Protein AF-A0A934G5Y4-F1 (afdb_monomer_lite)

Secondary structure (DSSP, 8-state):
----HHHHHHHHHHHHHHHHTTS---HHHHHHHHT--HHHHHHHHHHHT-

Sequence (50 aa):
MRLTTFSDYSLRVLIYLGVHGEEIATVGQIAEAYGISANHLMKVVHYLAQ

pLDDT: mean 94.83, std 5.71, range [64.38, 98.25]

Radius of gyration: 10.43 Å; chains: 1; bounding box: 23×21×30 Å

Structure (mmCIF, N/CA/C/O backbone):
data_AF-A0A934G5Y4-F1
#
_entry.id   AF-A0A934G5Y4-F1
#
loop_
_atom_site.group_PDB
_atom_site.id
_atom_site.type_symbol
_atom_site.label_atom_id
_atom_site.label_alt_id
_atom_site.label_comp_id
_atom_site.label_asym_id
_atom_site.label_entity_id
_atom_site.label_seq_id
_atom_site.pdbx_PDB_ins_code
_atom_site.Cartn_x
_atom_site.Cartn_y
_atom_site.C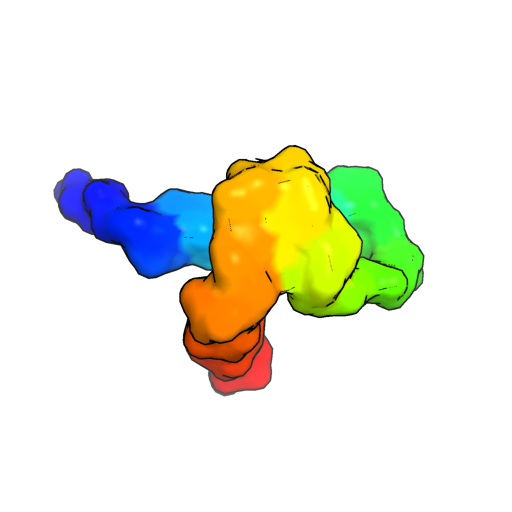artn_z
_atom_site.occupancy
_atom_site.B_iso_or_equiv
_atom_site.auth_seq_id
_atom_site.auth_comp_id
_atom_site.auth_asym_id
_atom_site.auth_atom_id
_atom_site.pdbx_PDB_model_num
ATOM 1 N N . MET A 1 1 ? -2.022 -14.964 17.387 1.00 64.38 1 MET A N 1
ATOM 2 C CA . MET A 1 1 ? -1.700 -13.749 16.600 1.00 64.38 1 MET A CA 1
ATOM 3 C C . MET A 1 1 ? -3.001 -13.041 16.245 1.00 64.38 1 MET A C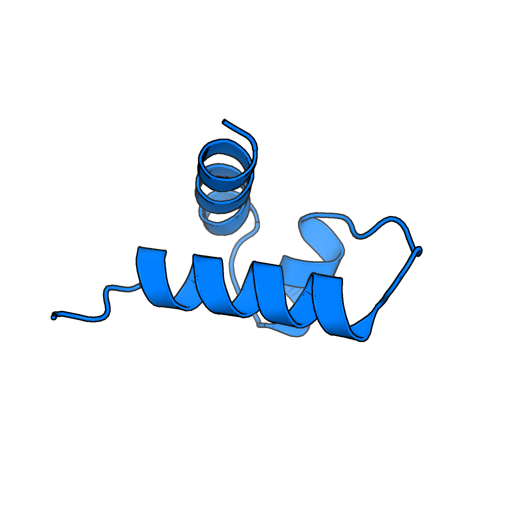 1
ATOM 5 O O . MET A 1 1 ? -3.950 -13.734 15.907 1.00 64.38 1 MET A O 1
ATOM 9 N N . ARG A 1 2 ? -3.079 -11.706 16.353 1.00 80.69 2 ARG A N 1
ATOM 10 C CA . ARG A 1 2 ? -4.277 -10.929 15.981 1.00 80.69 2 ARG A CA 1
ATOM 11 C C . ARG A 1 2 ? -4.024 -10.234 14.647 1.00 80.69 2 ARG A C 1
ATOM 13 O O . ARG A 1 2 ? -3.132 -9.396 14.566 1.00 80.69 2 ARG A O 1
ATOM 20 N N . LEU A 1 3 ? -4.804 -10.575 13.626 1.00 88.88 3 LEU A N 1
ATOM 21 C CA . LEU A 1 3 ? -4.817 -9.838 12.365 1.00 88.88 3 LEU A CA 1
ATOM 22 C C . LEU A 1 3 ? -5.468 -8.477 12.613 1.00 88.88 3 LEU A C 1
ATOM 24 O O . LEU A 1 3 ? -6.641 -8.385 12.971 1.00 88.88 3 LEU A O 1
ATOM 28 N N . THR A 1 4 ? -4.666 -7.425 12.500 1.00 96.12 4 THR A N 1
ATOM 29 C CA . THR A 1 4 ? -5.150 -6.043 12.530 1.00 96.12 4 THR A CA 1
ATOM 30 C C . THR A 1 4 ? -5.408 -5.568 11.106 1.00 96.12 4 THR A C 1
ATOM 32 O O . THR A 1 4 ? -4.876 -6.145 10.161 1.00 96.12 4 THR A O 1
ATOM 35 N N . THR A 1 5 ? -6.160 -4.480 10.942 1.00 95.75 5 THR A N 1
ATOM 36 C CA . THR A 1 5 ? -6.325 -3.821 9.636 1.00 95.75 5 THR A CA 1
ATOM 37 C C . THR A 1 5 ? -4.980 -3.462 9.004 1.00 95.75 5 THR A C 1
ATOM 39 O O . THR A 1 5 ? -4.808 -3.604 7.803 1.00 95.75 5 THR A O 1
ATOM 42 N N . PHE A 1 6 ? -3.997 -3.060 9.816 1.00 96.31 6 PHE A N 1
ATOM 43 C CA . PHE A 1 6 ? -2.646 -2.787 9.335 1.00 96.31 6 PHE A CA 1
ATOM 44 C C . PHE A 1 6 ? -1.994 -4.047 8.753 1.00 96.31 6 PHE A C 1
ATOM 46 O O . PHE A 1 6 ? -1.507 -4.019 7.631 1.00 96.31 6 PHE A O 1
ATOM 53 N N . SER A 1 7 ? -2.055 -5.169 9.477 1.00 96.44 7 SER A N 1
ATOM 54 C CA . SER A 1 7 ? -1.520 -6.454 9.010 1.00 96.44 7 SER A CA 1
ATOM 55 C C . SER A 1 7 ? -2.222 -6.957 7.744 1.00 96.44 7 SER A C 1
ATOM 57 O O . SER A 1 7 ? -1.553 -7.432 6.833 1.00 96.44 7 SER A O 1
ATOM 59 N N . ASP A 1 8 ? -3.551 -6.836 7.673 1.00 96.75 8 ASP A N 1
ATOM 60 C CA . ASP A 1 8 ? -4.337 -7.180 6.479 1.00 96.75 8 ASP A CA 1
ATOM 61 C C . ASP A 1 8 ? -3.907 -6.336 5.269 1.00 96.75 8 ASP A C 1
ATOM 63 O O . ASP A 1 8 ? -3.630 -6.877 4.201 1.00 96.75 8 ASP A O 1
ATOM 67 N N . TYR A 1 9 ? -3.750 -5.022 5.440 1.00 97.81 9 TYR A N 1
ATOM 68 C CA . TYR A 1 9 ? -3.322 -4.141 4.352 1.00 97.81 9 TYR A CA 1
ATOM 69 C C . TYR A 1 9 ? -1.883 -4.412 3.913 1.00 97.81 9 TYR A C 1
AT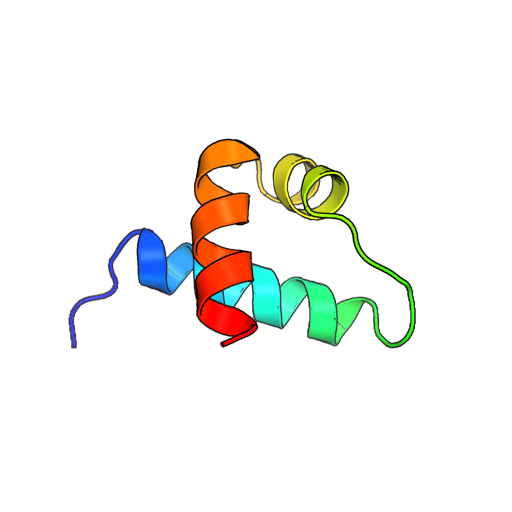OM 71 O O . TYR A 1 9 ? -1.620 -4.425 2.711 1.00 97.81 9 TYR A O 1
ATOM 79 N N . SER A 1 10 ? -0.969 -4.696 4.845 1.00 97.44 10 SER A N 1
ATOM 80 C CA . SER A 1 10 ? 0.398 -5.107 4.509 1.00 97.44 10 SER A CA 1
ATOM 81 C C . SER A 1 10 ? 0.408 -6.357 3.634 1.00 97.44 10 SER A C 1
ATOM 83 O O . SER A 1 10 ? 1.093 -6.390 2.614 1.00 97.44 10 SER A O 1
ATOM 85 N N . LEU A 1 11 ? -0.387 -7.369 3.993 1.00 97.38 11 LEU A N 1
ATOM 86 C CA . LEU A 1 11 ? -0.483 -8.599 3.209 1.00 97.38 11 LEU A CA 1
ATOM 87 C C . LEU A 1 11 ? -1.057 -8.335 1.814 1.00 97.38 11 LEU A C 1
ATOM 89 O O . LEU A 1 11 ? -0.502 -8.823 0.835 1.00 97.38 11 LEU A O 1
ATOM 93 N N . ARG A 1 12 ? -2.114 -7.525 1.697 1.00 97.44 12 ARG A N 1
ATOM 94 C CA . ARG A 1 12 ? -2.704 -7.169 0.394 1.00 97.44 12 ARG A CA 1
ATOM 95 C C . ARG A 1 12 ? -1.728 -6.426 -0.516 1.00 97.44 12 ARG A C 1
ATOM 97 O O . ARG A 1 12 ? -1.699 -6.712 -1.712 1.00 97.44 12 ARG A O 1
ATOM 104 N N . VAL A 1 13 ? -0.919 -5.515 0.035 1.00 97.31 13 VAL A N 1
ATOM 105 C CA . VAL A 1 13 ? 0.153 -4.829 -0.709 1.00 97.31 13 VAL A CA 1
ATOM 106 C C . VAL A 1 13 ? 1.162 -5.845 -1.241 1.00 97.31 13 VAL A C 1
ATOM 108 O O . VAL A 1 13 ? 1.428 -5.862 -2.438 1.00 97.31 13 VAL A O 1
ATOM 111 N N . LEU A 1 14 ? 1.679 -6.727 -0.382 1.00 96.62 14 LEU A N 1
ATOM 112 C CA . LEU A 1 14 ? 2.672 -7.728 -0.784 1.00 96.62 14 LEU A CA 1
ATOM 113 C C . LEU A 1 14 ? 2.116 -8.716 -1.821 1.00 96.62 14 LEU A C 1
ATOM 115 O O . LEU A 1 14 ? 2.811 -9.051 -2.776 1.00 96.62 14 LEU A O 1
ATOM 119 N N . ILE A 1 15 ? 0.856 -9.139 -1.675 1.00 97.06 15 ILE A N 1
ATOM 120 C CA . ILE A 1 15 ? 0.171 -9.995 -2.654 1.00 97.06 15 ILE A CA 1
ATOM 121 C C . ILE A 1 15 ? 0.029 -9.272 -3.994 1.00 97.06 15 ILE A C 1
ATOM 123 O O . ILE A 1 15 ? 0.329 -9.858 -5.029 1.00 97.06 15 ILE A O 1
ATOM 127 N N . TYR A 1 16 ? -0.399 -8.004 -3.987 1.00 97.25 16 TYR A N 1
ATOM 128 C CA . TYR A 1 16 ? -0.536 -7.226 -5.219 1.00 97.25 16 TYR A CA 1
ATOM 129 C C . TYR A 1 16 ? 0.795 -7.144 -5.965 1.00 97.25 16 TYR A C 1
ATOM 131 O O . TYR A 1 16 ? 0.846 -7.474 -7.146 1.00 97.25 16 TYR A O 1
ATOM 139 N N . LEU A 1 17 ? 1.872 -6.783 -5.265 1.00 95.69 17 LEU A N 1
ATOM 140 C CA . LEU A 1 17 ? 3.212 -6.708 -5.848 1.00 95.69 17 LEU A CA 1
ATOM 141 C C . LEU A 1 17 ? 3.683 -8.070 -6.375 1.00 95.69 17 LEU A C 1
ATOM 143 O O . LEU A 1 17 ? 4.193 -8.153 -7.486 1.00 95.69 17 LEU A O 1
ATOM 147 N N . GLY A 1 18 ? 3.449 -9.151 -5.626 1.00 95.69 18 GLY A N 1
ATOM 148 C CA . GLY A 1 18 ? 3.831 -10.501 -6.047 1.00 95.69 18 GLY A CA 1
ATOM 149 C C . GLY A 1 18 ? 3.112 -10.990 -7.310 1.00 95.69 18 GLY A C 1
ATOM 150 O O . GLY A 1 18 ? 3.690 -11.754 -8.077 1.00 95.69 18 GLY A O 1
ATOM 151 N N . VAL A 1 19 ? 1.875 -10.544 -7.549 1.00 95.44 19 VAL A N 1
ATOM 152 C CA . VAL A 1 19 ? 1.099 -10.903 -8.749 1.00 95.44 19 VAL A CA 1
ATOM 153 C C . VAL A 1 19 ? 1.475 -10.043 -9.962 1.00 95.44 19 VAL A C 1
ATOM 155 O O . VAL A 1 19 ? 1.441 -10.549 -11.080 1.00 95.44 19 VAL A O 1
ATOM 158 N N . HIS A 1 20 ? 1.846 -8.774 -9.758 1.00 90.94 20 HIS A N 1
ATOM 159 C CA . HIS A 1 20 ? 2.163 -7.830 -10.845 1.00 90.94 20 HIS A CA 1
ATOM 160 C C . HIS A 1 20 ? 3.652 -7.828 -11.250 1.00 90.94 20 HIS A C 1
ATOM 162 O O . HIS A 1 20 ? 4.037 -7.149 -12.199 1.00 90.94 20 HIS A O 1
ATOM 168 N N . GLY A 1 21 ? 4.490 -8.631 -10.586 1.00 84.31 21 GLY A N 1
ATOM 169 C CA . GLY A 1 21 ? 5.858 -8.915 -11.024 1.00 84.31 21 GLY A CA 1
ATOM 170 C C . GLY A 1 21 ? 6.768 -7.684 -11.030 1.00 84.31 21 GLY A C 1
ATOM 171 O O . GLY A 1 21 ? 6.938 -7.030 -10.005 1.00 84.31 21 GLY A O 1
ATOM 172 N N . GLU A 1 22 ? 7.392 -7.406 -12.178 1.00 87.31 22 GLU A N 1
ATOM 173 C CA . GLU A 1 22 ? 8.371 -6.317 -12.347 1.00 87.31 22 GLU A CA 1
ATOM 174 C C . GLU A 1 22 ? 7.735 -4.960 -12.700 1.00 87.31 22 GLU A C 1
ATOM 176 O O . GLU A 1 22 ? 8.443 -3.963 -12.859 1.00 87.31 22 GLU A O 1
ATOM 181 N N . GLU A 1 23 ? 6.409 -4.888 -12.825 1.00 90.06 23 GLU A N 1
ATOM 182 C CA . GLU A 1 23 ? 5.728 -3.623 -13.088 1.00 90.06 23 GLU A CA 1
ATOM 183 C C . GLU A 1 23 ? 5.800 -2.686 -11.873 1.00 90.06 23 GLU A C 1
ATOM 185 O O . GLU A 1 23 ? 5.597 -3.080 -10.722 1.00 90.06 23 GLU A O 1
ATOM 190 N N . ILE A 1 24 ? 6.052 -1.398 -12.128 1.00 91.00 24 ILE A N 1
ATOM 191 C CA . ILE A 1 24 ? 6.029 -0.382 -11.073 1.00 91.00 24 ILE A CA 1
ATOM 192 C C . ILE A 1 24 ? 4.575 -0.139 -10.660 1.00 91.00 24 ILE A C 1
ATOM 194 O O . ILE A 1 24 ? 3.820 0.546 -11.350 1.00 91.00 24 ILE A O 1
ATOM 198 N N . ALA A 1 25 ? 4.205 -0.669 -9.496 1.00 94.44 25 ALA A N 1
ATOM 199 C CA . ALA A 1 25 ? 2.925 -0.406 -8.859 1.00 94.44 25 ALA A CA 1
ATOM 200 C C . ALA A 1 25 ? 2.968 0.877 -8.016 1.00 94.44 25 ALA A C 1
ATOM 202 O O . ALA A 1 25 ? 3.877 1.109 -7.216 1.00 94.44 25 ALA A O 1
ATOM 203 N N . THR A 1 26 ? 1.930 1.693 -8.142 1.00 96.12 26 THR A N 1
ATOM 204 C CA . THR A 1 26 ? 1.724 2.899 -7.338 1.00 96.12 26 THR A CA 1
ATOM 205 C C . THR A 1 26 ? 0.744 2.633 -6.198 1.00 96.12 26 THR A C 1
ATOM 207 O O . THR A 1 26 ? -0.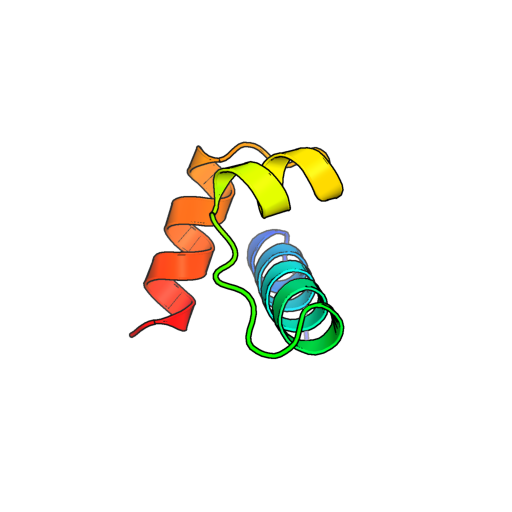156 1.798 -6.294 1.00 96.12 26 THR A O 1
ATOM 210 N N . VAL A 1 27 ? 0.851 3.417 -5.120 1.00 97.06 27 VAL A N 1
ATOM 211 C CA . VAL A 1 27 ? -0.111 3.370 -4.003 1.00 97.06 27 VAL A CA 1
ATOM 212 C C . VAL A 1 27 ? -1.548 3.598 -4.485 1.00 97.06 27 VAL A C 1
ATOM 214 O O . VAL A 1 27 ? -2.467 2.988 -3.948 1.00 97.06 27 VAL A O 1
ATOM 217 N N . GLY A 1 28 ? -1.743 4.441 -5.505 1.00 97.69 28 GLY A N 1
ATOM 218 C CA . GLY A 1 28 ? -3.054 4.709 -6.099 1.00 97.69 28 GLY A CA 1
ATOM 219 C C . GLY A 1 28 ? -3.669 3.479 -6.768 1.00 97.69 28 GLY A C 1
ATOM 220 O O . GLY A 1 28 ? -4.827 3.170 -6.505 1.00 97.69 28 GLY A O 1
ATOM 221 N N . GLN A 1 29 ? -2.884 2.729 -7.545 1.00 97.38 29 GLN A N 1
ATOM 222 C CA . GLN A 1 29 ? -3.355 1.493 -8.184 1.00 97.38 29 GLN A CA 1
ATOM 223 C C . GLN A 1 29 ? -3.776 0.446 -7.147 1.00 97.38 29 GLN A C 1
ATOM 225 O O . GLN A 1 29 ? -4.831 -0.171 -7.272 1.00 97.38 29 GLN A O 1
ATOM 230 N N . ILE A 1 30 ? -2.991 0.286 -6.079 1.00 97.25 30 ILE A N 1
ATOM 231 C CA . ILE A 1 30 ? -3.301 -0.672 -5.008 1.00 97.25 30 ILE A CA 1
ATOM 232 C C . ILE A 1 30 ? -4.532 -0.215 -4.204 1.00 97.25 30 ILE A C 1
ATOM 234 O O . ILE A 1 30 ? -5.367 -1.034 -3.815 1.00 97.25 30 ILE A O 1
ATOM 238 N N . ALA A 1 31 ? -4.660 1.095 -3.965 1.00 98.25 31 ALA A N 1
ATOM 239 C CA . ALA A 1 31 ? -5.810 1.704 -3.299 1.00 98.25 31 ALA A CA 1
ATOM 240 C C . ALA A 1 31 ? -7.111 1.422 -4.052 1.00 98.25 31 ALA A C 1
ATOM 242 O O . ALA A 1 31 ? -8.087 0.973 -3.449 1.00 98.25 31 ALA A O 1
ATOM 243 N N . GLU A 1 32 ? -7.104 1.641 -5.365 1.00 98.00 32 GLU A N 1
ATOM 244 C CA . GLU A 1 32 ? -8.245 1.389 -6.238 1.00 98.00 32 GLU A CA 1
ATOM 245 C C . GLU A 1 32 ? -8.579 -0.105 -6.311 1.00 98.00 32 GLU A C 1
ATOM 247 O O . GLU A 1 32 ? -9.729 -0.481 -6.083 1.00 98.00 32 GLU A O 1
ATOM 252 N N . ALA A 1 33 ? -7.574 -0.964 -6.513 1.00 97.19 33 ALA A N 1
ATOM 253 C CA . ALA A 1 33 ? -7.760 -2.409 -6.642 1.00 97.19 33 ALA A CA 1
ATOM 254 C C . ALA A 1 33 ? -8.440 -3.057 -5.422 1.00 97.19 33 ALA A C 1
ATOM 256 O O . ALA A 1 33 ? -9.187 -4.024 -5.571 1.00 97.19 33 ALA A O 1
ATOM 257 N N . TYR A 1 34 ? -8.200 -2.530 -4.217 1.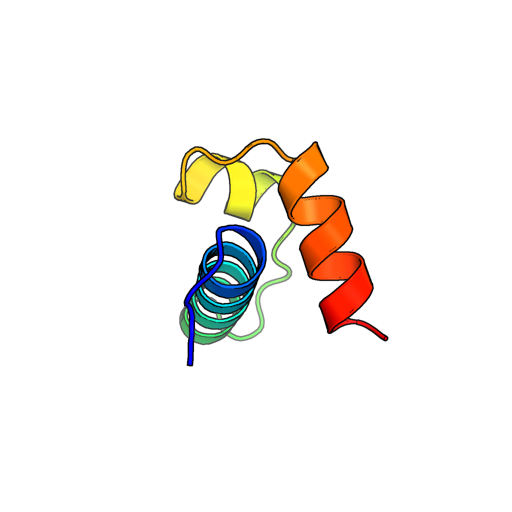00 97.44 34 TYR A N 1
ATOM 258 C CA . TYR A 1 34 ? -8.756 -3.079 -2.975 1.00 97.44 34 TYR A CA 1
ATOM 259 C C . TYR A 1 34 ? -9.796 -2.188 -2.284 1.00 97.44 34 TYR A C 1
ATOM 261 O O . TYR A 1 34 ? -10.278 -2.561 -1.212 1.00 97.44 34 TYR A O 1
ATOM 269 N N . GLY A 1 35 ? -10.139 -1.026 -2.849 1.00 97.69 35 GLY A N 1
ATOM 270 C CA . GLY A 1 35 ? -11.065 -0.072 -2.229 1.00 97.69 35 GLY A CA 1
ATOM 271 C C . GLY A 1 35 ? -10.566 0.495 -0.891 1.00 97.69 35 GLY A C 1
ATOM 272 O O . GLY A 1 35 ? -11.359 0.733 0.022 1.00 97.69 35 GLY A O 1
ATOM 273 N N . ILE A 1 36 ? -9.251 0.681 -0.745 1.00 97.44 36 ILE A N 1
ATOM 274 C CA . ILE A 1 36 ? -8.605 1.187 0.477 1.00 97.44 36 ILE A CA 1
ATOM 275 C C . ILE A 1 36 ? -8.156 2.626 0.231 1.00 97.44 36 ILE A C 1
ATOM 277 O O . ILE A 1 36 ? -7.631 2.942 -0.829 1.00 97.44 36 ILE A O 1
ATOM 281 N N . SER A 1 37 ? -8.298 3.522 1.211 1.00 97.50 37 SER A N 1
ATOM 282 C CA . SER A 1 37 ? -7.799 4.888 1.028 1.00 97.50 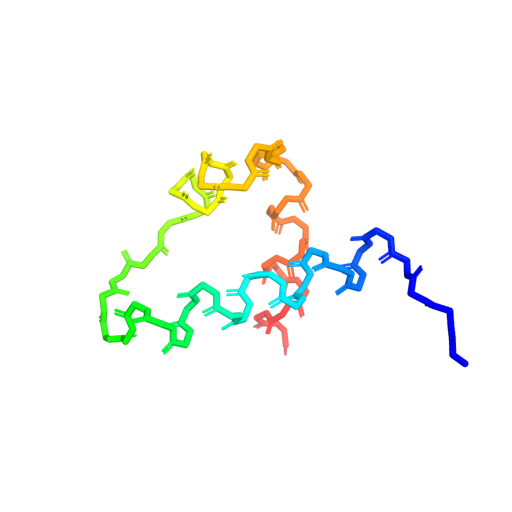37 SER A CA 1
ATOM 283 C C . SER A 1 37 ? -6.272 4.923 0.874 1.00 97.50 37 SER A C 1
ATOM 285 O O . SER A 1 37 ? -5.530 4.288 1.632 1.00 97.50 37 SER A O 1
ATOM 287 N N . ALA A 1 38 ? -5.790 5.743 -0.063 1.00 97.25 38 ALA A N 1
ATOM 288 C CA . ALA A 1 38 ? -4.359 5.927 -0.304 1.00 97.25 38 ALA A CA 1
ATOM 289 C C . ALA A 1 38 ? -3.599 6.371 0.961 1.00 97.25 38 ALA A C 1
ATOM 291 O O . ALA A 1 38 ? -2.470 5.951 1.178 1.00 97.25 38 ALA A O 1
ATOM 292 N N . ASN A 1 39 ? -4.232 7.149 1.848 1.00 97.38 39 ASN A N 1
ATOM 293 C CA . ASN A 1 39 ? -3.632 7.568 3.120 1.00 97.38 39 ASN A CA 1
ATOM 294 C C . ASN A 1 39 ? -3.323 6.394 4.061 1.00 97.38 39 ASN A C 1
ATOM 296 O O . ASN A 1 39 ? -2.303 6.418 4.752 1.00 97.38 39 ASN A O 1
ATOM 300 N N . HIS A 1 40 ? -4.183 5.372 4.114 1.00 96.88 40 HIS A N 1
ATOM 301 C CA . HIS A 1 40 ? -3.901 4.178 4.913 1.00 96.88 40 HIS A CA 1
ATOM 302 C C . HIS A 1 40 ? -2.787 3.344 4.280 1.00 96.88 40 HIS A C 1
ATOM 304 O O . HIS A 1 40 ? -1.890 2.892 4.993 1.00 96.88 40 HIS A O 1
ATOM 310 N N . LEU A 1 41 ? -2.800 3.201 2.952 1.00 97.75 41 LEU A N 1
ATOM 311 C CA . LEU A 1 41 ? -1.763 2.456 2.241 1.00 97.75 41 LEU A CA 1
ATOM 312 C C . LEU A 1 41 ? -0.402 3.150 2.259 1.00 97.75 41 LEU A C 1
ATOM 314 O O . LEU A 1 41 ? 0.598 2.459 2.393 1.00 97.75 41 LEU A O 1
ATOM 318 N N . MET A 1 42 ? -0.333 4.484 2.223 1.00 97.75 42 MET A N 1
ATOM 319 C CA . MET A 1 42 ? 0.936 5.213 2.353 1.00 97.75 42 MET A CA 1
ATOM 320 C C . MET A 1 42 ? 1.666 4.849 3.649 1.00 97.75 42 MET A C 1
ATOM 322 O O . MET A 1 42 ? 2.862 4.586 3.617 1.00 97.75 42 MET A O 1
ATOM 326 N N . LYS A 1 43 ? 0.952 4.765 4.781 1.00 97.69 43 LYS A N 1
ATOM 327 C CA . LYS A 1 43 ? 1.545 4.358 6.070 1.00 97.69 43 LYS A CA 1
ATOM 328 C C . LYS A 1 43 ? 2.064 2.921 6.035 1.00 97.69 43 LYS A C 1
ATOM 330 O O . LYS A 1 43 ? 3.130 2.642 6.571 1.00 97.69 43 LYS A O 1
ATOM 335 N N . VAL A 1 44 ? 1.301 2.025 5.413 1.00 97.88 44 VAL A N 1
ATOM 336 C CA . VAL A 1 44 ? 1.660 0.609 5.262 1.00 97.88 44 VAL A CA 1
ATOM 337 C C . VAL A 1 44 ? 2.895 0.454 4.377 1.00 97.88 44 VAL A C 1
ATOM 339 O O . VAL A 1 44 ? 3.853 -0.190 4.786 1.00 97.88 44 VAL A O 1
ATOM 342 N N . VAL A 1 45 ? 2.904 1.077 3.198 1.00 97.12 45 VAL A N 1
ATOM 343 C CA . VAL A 1 45 ? 4.023 1.008 2.249 1.00 97.12 45 VAL A CA 1
ATOM 344 C C . VAL A 1 45 ? 5.283 1.623 2.846 1.00 97.12 45 VAL A C 1
ATOM 346 O O . VAL A 1 45 ? 6.345 1.022 2.735 1.00 97.12 45 VAL A O 1
ATOM 349 N N . HIS A 1 46 ? 5.176 2.760 3.544 1.00 97.25 46 HIS A N 1
ATOM 350 C CA . HIS A 1 46 ? 6.332 3.330 4.235 1.00 97.25 46 HIS A CA 1
ATOM 351 C C . HIS A 1 46 ? 6.917 2.378 5.272 1.00 97.25 46 HIS A C 1
ATOM 353 O O . HIS A 1 46 ? 8.132 2.250 5.329 1.00 97.25 46 HIS A O 1
ATOM 359 N N . TYR A 1 47 ? 6.072 1.705 6.058 1.00 97.19 47 TYR A N 1
ATOM 360 C CA . TYR A 1 47 ? 6.529 0.715 7.030 1.00 97.19 47 TYR A CA 1
ATOM 361 C C . TYR A 1 47 ? 7.185 -0.504 6.369 1.00 97.19 47 TYR A C 1
ATOM 363 O O . TYR A 1 47 ? 8.183 -0.993 6.875 1.00 97.19 47 TYR A O 1
ATOM 371 N N . LEU A 1 48 ? 6.641 -0.989 5.248 1.00 96.19 48 LEU A N 1
ATOM 372 C CA . LEU A 1 48 ? 7.195 -2.136 4.517 1.00 96.19 48 LEU A CA 1
ATOM 373 C C . LEU A 1 48 ? 8.524 -1.829 3.810 1.00 96.19 48 LEU A C 1
ATOM 375 O O . LEU A 1 48 ? 9.270 -2.756 3.519 1.00 96.19 48 LEU A O 1
ATOM 379 N N . ALA A 1 49 ? 8.789 -0.560 3.496 1.00 94.56 49 ALA A N 1
ATOM 380 C CA . ALA A 1 49 ? 10.014 -0.114 2.834 1.00 94.56 49 ALA A CA 1
ATOM 381 C C . ALA A 1 49 ? 11.134 0.301 3.810 1.00 94.56 49 ALA A C 1
ATOM 383 O O . ALA A 1 49 ? 12.197 0.721 3.347 1.00 94.56 49 ALA A O 1
ATOM 384 N N . GLN A 1 50 ? 10.889 0.244 5.126 1.00 89.19 50 GLN A N 1
ATOM 385 C CA . GLN A 1 50 ? 11.921 0.421 6.157 1.00 89.19 50 GLN A CA 1
ATOM 386 C C . GLN A 1 50 ? 12.684 -0.881 6.392 1.00 89.19 50 GLN A C 1
ATOM 388 O O . GLN A 1 50 ? 13.905 -0.777 6.638 1.00 89.19 50 GLN A O 1
#

Foldseek 3Di:
DDCDPLNVLLVLVVVVCVVVDPDDDDLVNSCVVVVHDSVSNVVSVVVVVD